Protein AF-A0A316FW68-F1 (afdb_monomer_lite)

Structure (mmCIF, N/CA/C/O backbone):
data_AF-A0A316FW68-F1
#
_entry.id   AF-A0A316FW68-F1
#
loop_
_atom_site.group_PDB
_atom_site.id
_atom_site.type_symbol
_atom_site.label_atom_id
_atom_site.label_alt_id
_atom_site.label_comp_id
_atom_site.label_asym_id
_atom_site.label_entity_id
_atom_site.label_seq_id
_atom_site.pdbx_PDB_ins_code
_atom_site.Cartn_x
_atom_site.Cartn_y
_atom_site.Cartn_z
_atom_site.occupancy
_atom_site.B_iso_or_equiv
_atom_site.auth_seq_id
_atom_site.auth_comp_id
_atom_site.auth_asym_id
_atom_site.auth_atom_id
_atom_site.pdbx_PDB_model_num
ATOM 1 N N . MET A 1 1 ? -0.325 -7.173 -24.415 1.00 56.53 1 MET A N 1
ATOM 2 C CA . MET A 1 1 ? -1.312 -6.160 -23.976 1.00 56.53 1 MET A CA 1
ATOM 3 C C . MET A 1 1 ? -0.960 -5.794 -22.546 1.00 56.53 1 MET A C 1
ATOM 5 O O . MET A 1 1 ? -0.699 -6.711 -21.782 1.00 56.53 1 MET A O 1
ATOM 9 N N . LEU A 1 2 ? -0.866 -4.508 -22.202 1.00 74.25 2 LEU A N 1
ATOM 10 C CA . LEU A 1 2 ? -0.678 -4.094 -20.808 1.00 74.25 2 LEU A CA 1
ATOM 11 C C . LEU A 1 2 ? -2.033 -4.209 -20.100 1.00 74.25 2 LEU A C 1
ATOM 13 O O . LEU A 1 2 ? -2.999 -3.587 -20.536 1.00 74.25 2 LEU A O 1
ATOM 17 N N . GLU A 1 3 ? -2.111 -5.037 -19.062 1.00 82.25 3 GLU A N 1
ATOM 18 C CA . GLU A 1 3 ? -3.318 -5.237 -18.257 1.00 82.25 3 GLU A CA 1
ATOM 19 C C . GLU A 1 3 ? -3.117 -4.610 -16.874 1.00 82.25 3 GLU A C 1
ATOM 21 O O . GLU A 1 3 ? -2.060 -4.758 -16.264 1.00 82.25 3 GLU A O 1
ATOM 26 N N . ALA A 1 4 ? -4.135 -3.908 -16.377 1.00 85.50 4 ALA A N 1
ATOM 27 C CA . ALA A 1 4 ? -4.157 -3.362 -15.026 1.00 85.50 4 ALA A CA 1
ATOM 28 C C . ALA A 1 4 ? -5.385 -3.894 -14.282 1.00 85.50 4 ALA A C 1
ATOM 30 O O . ALA A 1 4 ? -6.506 -3.838 -14.791 1.00 85.50 4 ALA A O 1
ATOM 31 N N . LYS A 1 5 ? -5.181 -4.379 -13.054 1.00 89.38 5 LYS A N 1
ATOM 32 C CA . LYS A 1 5 ? -6.255 -4.855 -12.178 1.00 89.38 5 LYS A CA 1
ATOM 33 C C . LYS A 1 5 ? -6.530 -3.824 -11.092 1.00 89.38 5 LYS A C 1
ATOM 35 O O . LYS A 1 5 ? -5.687 -3.593 -10.232 1.00 89.38 5 LYS A O 1
ATOM 40 N N . ILE A 1 6 ? -7.726 -3.243 -11.106 1.00 92.88 6 ILE A N 1
ATOM 41 C CA . ILE A 1 6 ? -8.153 -2.249 -10.116 1.00 92.88 6 ILE A CA 1
ATOM 42 C C . ILE A 1 6 ? -9.063 -2.927 -9.090 1.00 92.88 6 ILE A C 1
ATOM 44 O O . ILE A 1 6 ? -9.997 -3.645 -9.453 1.00 92.88 6 ILE A O 1
ATOM 48 N N . LYS A 1 7 ? -8.788 -2.709 -7.801 1.00 94.56 7 LYS A N 1
ATOM 49 C CA . LYS A 1 7 ? -9.640 -3.144 -6.687 1.00 94.56 7 LYS A CA 1
ATOM 50 C C . LYS A 1 7 ? -10.041 -1.927 -5.863 1.00 94.56 7 LYS A C 1
ATOM 52 O O . LYS A 1 7 ? -9.189 -1.112 -5.525 1.00 94.56 7 LYS A O 1
ATOM 57 N N . PHE A 1 8 ? -11.323 -1.838 -5.526 1.00 95.25 8 PHE A N 1
ATOM 58 C CA . PHE A 1 8 ? -11.869 -0.780 -4.681 1.00 95.25 8 PHE A CA 1
ATOM 59 C C . PHE A 1 8 ? -12.093 -1.318 -3.273 1.00 95.25 8 PHE A C 1
ATOM 61 O O . PHE A 1 8 ? -12.590 -2.432 -3.103 1.00 95.25 8 PHE A O 1
ATOM 68 N N . PHE A 1 9 ? -11.744 -0.514 -2.275 1.00 94.44 9 PHE A N 1
ATOM 69 C CA . PHE A 1 9 ? -11.933 -0.844 -0.871 1.00 94.44 9 PHE A CA 1
ATOM 70 C C . PHE A 1 9 ? -12.618 0.318 -0.165 1.00 94.44 9 PHE A C 1
ATOM 72 O O . PHE A 1 9 ? -12.208 1.465 -0.311 1.00 94.44 9 PHE A O 1
ATOM 79 N N . ASP A 1 10 ? -13.632 -0.000 0.632 1.00 94.44 10 ASP A N 1
ATOM 80 C CA . ASP A 1 10 ? -14.259 0.932 1.562 1.00 94.44 10 ASP A CA 1
ATOM 81 C C . ASP A 1 10 ? -13.796 0.575 2.979 1.00 94.44 10 ASP A C 1
ATOM 83 O O . ASP A 1 10 ? -14.316 -0.341 3.627 1.00 94.44 10 ASP A O 1
ATOM 87 N N . ILE A 1 11 ? -12.726 1.234 3.422 1.00 91.81 11 ILE A N 1
ATOM 88 C CA . ILE A 1 11 ? -12.013 0.856 4.642 1.00 91.81 11 ILE A CA 1
ATOM 89 C C . ILE A 1 11 ? -12.646 1.556 5.841 1.00 91.81 11 ILE A C 1
ATOM 91 O O . ILE A 1 11 ? -12.502 2.760 6.032 1.00 91.81 11 ILE A O 1
ATOM 95 N N . LYS A 1 12 ? -13.331 0.778 6.684 1.00 91.88 12 LYS A N 1
ATOM 96 C CA . LYS A 1 12 ? -14.052 1.303 7.856 1.00 91.88 12 LYS A CA 1
ATOM 97 C C . LYS A 1 12 ? -13.175 1.537 9.083 1.00 91.88 12 LYS A C 1
ATOM 99 O O . LYS A 1 12 ? -13.492 2.402 9.894 1.00 91.88 12 LYS A O 1
ATOM 104 N N . LYS A 1 13 ? -12.110 0.749 9.252 1.00 92.19 13 LYS A N 1
ATOM 105 C CA . LYS A 1 13 ? -11.180 0.832 10.388 1.00 92.19 13 LYS A CA 1
ATOM 106 C C . LYS A 1 13 ? -9.760 0.498 9.942 1.00 92.19 13 LYS A C 1
ATOM 108 O O . LYS A 1 13 ? -9.561 -0.460 9.202 1.00 92.19 13 LYS A O 1
ATOM 113 N N . CYS A 1 14 ? -8.795 1.286 10.405 1.00 93.94 14 CYS A N 1
ATOM 114 C CA . CYS A 1 14 ? -7.366 1.100 10.172 1.00 93.94 14 CYS A CA 1
ATOM 115 C C . CYS A 1 14 ? -6.588 1.848 11.259 1.00 93.94 14 CYS A C 1
ATOM 117 O O . CYS A 1 14 ? -6.917 2.997 11.557 1.00 93.94 14 CYS A O 1
ATOM 119 N N . GLY A 1 15 ? -5.584 1.189 11.833 1.00 95.00 15 GLY A N 1
ATOM 120 C CA . GLY A 1 15 ? -4.737 1.720 12.898 1.00 95.00 15 GLY A CA 1
ATOM 121 C C . GLY A 1 15 ? -4.856 0.946 14.204 1.00 95.00 15 GLY A C 1
ATOM 122 O O . GLY A 1 15 ? -5.517 -0.095 14.278 1.00 95.00 15 GLY A O 1
ATOM 123 N N . PHE A 1 16 ? -4.187 1.451 15.234 1.00 95.25 16 PHE A N 1
ATOM 124 C CA . PHE A 1 16 ? -4.191 0.858 16.566 1.00 95.25 16 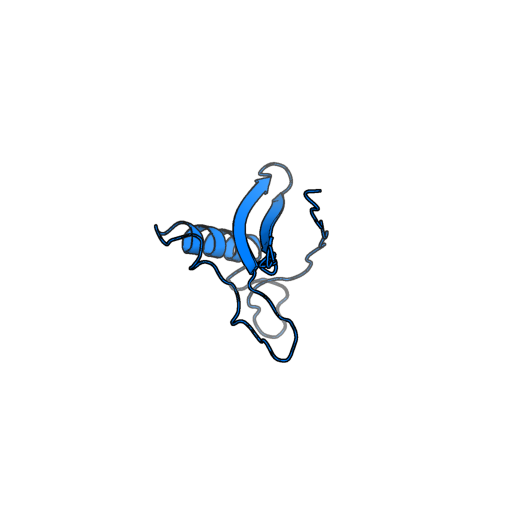PHE A CA 1
ATOM 125 C C . PHE A 1 16 ? -5.296 1.478 17.415 1.00 95.25 16 PHE A C 1
ATOM 127 O O . PHE A 1 16 ? -5.492 2.689 17.405 1.00 95.25 16 PHE A O 1
ATOM 134 N N . TYR A 1 17 ? -6.015 0.639 18.156 1.00 95.81 17 TYR A N 1
ATOM 135 C CA . TYR A 1 17 ? -7.133 1.046 19.002 1.00 95.81 17 TYR A CA 1
ATOM 136 C C . TYR A 1 17 ? -6.905 0.528 20.416 1.00 95.81 17 TYR A C 1
ATOM 138 O O . TYR A 1 17 ? -6.539 -0.636 20.607 1.00 95.81 17 TYR A O 1
ATOM 146 N N . LEU A 1 18 ? -7.189 1.358 21.417 1.00 95.06 18 LEU A N 1
ATOM 147 C CA . LEU A 1 18 ? -7.311 0.873 22.787 1.00 95.06 18 LEU A CA 1
ATOM 148 C C . LEU A 1 18 ? -8.482 -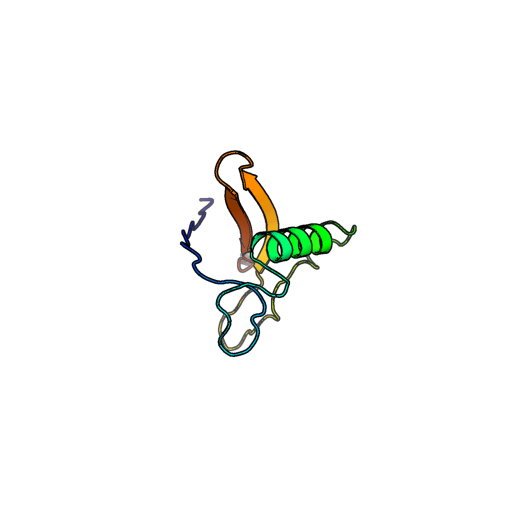0.106 22.900 1.00 95.06 18 LEU A C 1
ATOM 150 O O . LEU A 1 18 ? -9.501 0.010 22.212 1.00 95.06 18 LEU A O 1
ATOM 154 N N . ARG A 1 19 ? -8.355 -1.073 23.810 1.00 93.12 19 ARG A N 1
ATOM 155 C CA . ARG A 1 19 ? -9.399 -2.072 24.042 1.00 93.12 19 ARG A CA 1
ATOM 156 C C . ARG A 1 19 ? -10.724 -1.384 24.391 1.00 93.12 19 ARG A C 1
ATOM 158 O O . ARG A 1 19 ? -10.807 -0.653 25.369 1.00 93.12 19 ARG A O 1
ATOM 165 N N . GLY A 1 20 ? -11.764 -1.664 23.605 1.00 92.88 20 GLY A N 1
ATOM 166 C CA . GLY A 1 20 ? -13.104 -1.097 23.793 1.00 92.88 20 GLY A CA 1
ATOM 167 C C . GLY A 1 20 ? -13.295 0.314 23.224 1.00 92.88 20 GLY A C 1
ATOM 168 O O . GLY A 1 20 ? -14.411 0.825 23.267 1.00 92.88 20 GLY A O 1
ATOM 169 N N . SER A 1 21 ? -12.253 0.930 22.659 1.00 92.31 21 SER A N 1
ATOM 170 C CA . SER A 1 21 ? -12.349 2.221 21.979 1.00 92.31 21 SER A CA 1
ATOM 171 C C . SER A 1 21 ? -12.691 2.049 20.497 1.00 92.31 21 SER A C 1
ATOM 173 O O . SER A 1 21 ? -12.249 1.110 19.835 1.00 92.31 21 SER A O 1
ATOM 175 N N . ASN A 1 22 ? -13.458 2.998 19.959 1.00 90.62 22 ASN A N 1
ATOM 176 C CA . ASN A 1 22 ? -13.651 3.166 18.515 1.00 90.62 22 ASN A CA 1
ATOM 177 C C . ASN A 1 22 ? -12.794 4.298 17.930 1.00 90.62 22 ASN A C 1
ATOM 179 O O . ASN A 1 22 ? -12.798 4.484 16.716 1.00 90.62 22 ASN A O 1
ATOM 183 N N . GLN A 1 23 ? -12.084 5.044 18.777 1.00 91.69 23 GLN A N 1
ATOM 184 C CA . GLN A 1 23 ? -11.148 6.080 18.356 1.00 91.69 23 GLN A CA 1
ATOM 185 C C . GLN A 1 23 ? -9.787 5.452 18.066 1.00 91.69 23 GLN A C 1
ATOM 187 O O . GLN A 1 23 ? -9.325 4.597 18.826 1.00 91.69 23 GLN A O 1
ATOM 192 N N . ILE A 1 24 ? -9.183 5.866 16.954 1.00 93.81 24 ILE A N 1
ATOM 193 C CA . ILE A 1 24 ? -7.829 5.465 16.570 1.00 93.81 24 ILE A CA 1
ATOM 194 C C . ILE A 1 24 ? -6.854 6.136 17.536 1.00 93.81 24 ILE A C 1
ATOM 196 O O . ILE A 1 24 ? -6.936 7.343 17.743 1.00 93.81 24 ILE A O 1
ATOM 200 N N . GLU A 1 25 ? -5.938 5.356 18.098 1.00 94.25 25 GLU A N 1
ATOM 201 C CA . GLU A 1 25 ? -4.859 5.855 18.947 1.00 94.25 25 GLU A CA 1
ATOM 202 C C . GLU A 1 25 ? -3.709 6.399 18.086 1.00 94.25 25 GLU A C 1
ATOM 204 O O . GLU A 1 25 ? -3.270 7.529 18.268 1.00 94.25 25 GLU A O 1
ATOM 209 N N . PHE A 1 26 ? -3.235 5.608 17.114 1.00 93.62 26 PHE A N 1
ATOM 210 C CA . PHE A 1 26 ? -2.207 6.017 16.150 1.00 93.62 26 PHE A CA 1
ATOM 211 C C . PHE A 1 26 ? -2.185 5.119 14.901 1.00 93.62 26 PHE A C 1
ATOM 213 O O . PHE A 1 26 ? -2.784 4.038 14.871 1.00 93.62 26 PHE A O 1
ATOM 220 N N . SER A 1 27 ? -1.448 5.566 13.876 1.00 93.62 27 SER A N 1
ATOM 221 C CA . SER A 1 27 ? -1.279 4.902 12.574 1.00 93.62 27 SER A CA 1
ATOM 222 C C . SER A 1 27 ? -2.598 4.685 11.828 1.00 93.62 27 SER A C 1
ATOM 224 O O . SER A 1 27 ? -2.874 3.582 11.356 1.00 93.62 27 SER A O 1
ATOM 226 N N . GLY A 1 28 ? -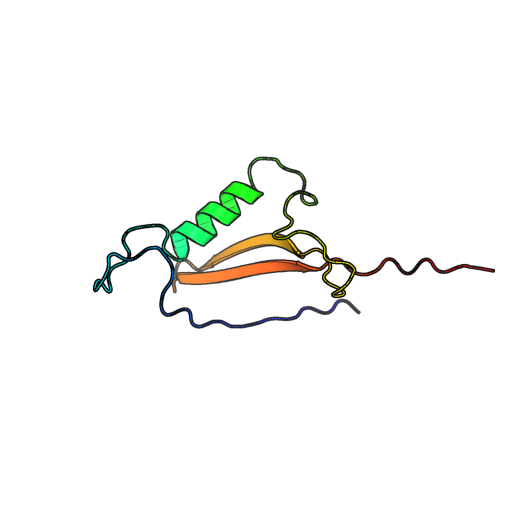3.429 5.727 11.713 1.00 94.50 28 GLY A N 1
ATOM 227 C CA . GLY A 1 28 ? -4.646 5.653 10.900 1.00 94.50 28 GLY A CA 1
ATOM 228 C C . GLY A 1 28 ? -4.346 5.409 9.413 1.00 94.50 28 GLY A C 1
ATOM 229 O O . GLY A 1 28 ? -3.189 5.348 9.000 1.00 94.50 28 GLY A O 1
ATOM 230 N N . MET A 1 29 ? -5.384 5.301 8.575 1.00 92.88 29 MET A N 1
ATOM 231 C CA . MET A 1 29 ? -5.211 5.027 7.135 1.00 92.88 29 MET A CA 1
ATOM 232 C C . MET A 1 29 ? -4.290 6.044 6.446 1.00 92.88 29 MET A C 1
ATOM 234 O O . MET A 1 29 ? -3.333 5.664 5.776 1.00 92.88 29 MET A O 1
ATOM 238 N N . ASN A 1 30 ? -4.556 7.337 6.648 1.00 90.00 30 ASN A N 1
ATOM 239 C CA . ASN A 1 30 ? -3.756 8.402 6.045 1.00 90.00 30 ASN A CA 1
ATOM 240 C C . ASN A 1 30 ? -2.304 8.354 6.526 1.00 90.00 30 ASN A C 1
ATOM 242 O O . ASN A 1 30 ? -1.399 8.445 5.707 1.00 90.00 30 ASN A O 1
ATOM 246 N N . ASP A 1 31 ? -2.078 8.174 7.828 1.00 93.31 31 ASP A N 1
ATOM 247 C CA . ASP A 1 31 ? -0.727 8.083 8.391 1.00 93.31 31 ASP A CA 1
ATOM 248 C C . ASP A 1 31 ? 0.015 6.867 7.835 1.00 93.31 31 ASP A C 1
ATOM 250 O O . ASP A 1 31 ? 1.176 6.964 7.462 1.00 93.31 31 ASP A O 1
ATOM 254 N N . THR A 1 32 ? -0.671 5.730 7.720 1.00 94.25 32 THR A N 1
ATOM 255 C CA . THR A 1 32 ? -0.109 4.484 7.186 1.00 94.25 32 THR A CA 1
ATOM 256 C C . THR A 1 32 ? 0.320 4.645 5.728 1.00 94.25 32 THR A C 1
ATOM 258 O O . THR A 1 32 ? 1.437 4.269 5.377 1.00 94.25 32 THR A O 1
ATOM 261 N N . LEU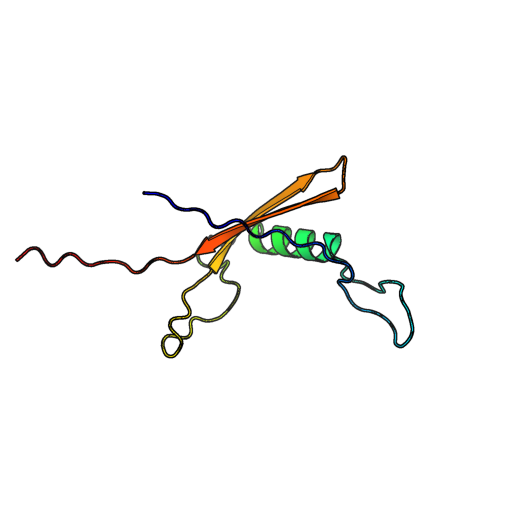 A 1 33 ? -0.532 5.232 4.881 1.00 94.38 33 LEU A N 1
ATOM 262 C CA . LEU A 1 33 ? -0.214 5.457 3.467 1.00 94.38 33 LEU A CA 1
ATOM 263 C C . LEU A 1 33 ? 0.865 6.531 3.278 1.00 94.38 33 LEU A C 1
ATOM 265 O O . LEU A 1 33 ? 1.761 6.344 2.457 1.00 94.38 33 LEU A O 1
ATOM 269 N N . ASN A 1 34 ? 0.834 7.598 4.080 1.00 93.56 34 ASN A N 1
ATOM 270 C CA . ASN A 1 34 ? 1.911 8.588 4.126 1.00 93.56 34 ASN A CA 1
ATOM 271 C C . ASN A 1 34 ? 3.245 7.932 4.498 1.00 93.56 34 ASN A C 1
ATOM 273 O O . ASN A 1 34 ? 4.231 8.108 3.790 1.00 93.56 34 ASN A O 1
ATOM 277 N N . ASN A 1 35 ? 3.269 7.134 5.568 1.00 93.75 35 ASN A N 1
ATOM 278 C CA . ASN A 1 35 ? 4.473 6.446 6.026 1.00 93.75 35 ASN A CA 1
ATOM 279 C C . ASN A 1 35 ? 5.000 5.469 4.969 1.00 93.75 35 ASN A C 1
ATOM 281 O O . ASN A 1 35 ? 6.207 5.414 4.749 1.00 93.75 35 ASN A O 1
ATOM 285 N N . LEU A 1 36 ? 4.112 4.737 4.286 1.00 93.69 36 LEU A N 1
ATOM 286 C CA . LEU A 1 36 ? 4.483 3.861 3.172 1.00 93.69 36 LEU A CA 1
ATOM 287 C C . LEU A 1 36 ? 5.113 4.655 2.018 1.00 93.69 36 LEU A C 1
ATOM 289 O O . LEU A 1 36 ? 6.150 4.257 1.491 1.00 93.69 36 LEU A O 1
ATOM 293 N N . HIS A 1 37 ? 4.519 5.789 1.648 1.00 94.25 37 HIS A N 1
ATOM 294 C CA . HIS A 1 37 ? 5.049 6.648 0.594 1.00 94.25 37 HIS A CA 1
ATOM 295 C C . HIS A 1 37 ? 6.407 7.255 0.969 1.00 94.25 37 HIS A C 1
ATOM 297 O O . HIS A 1 37 ? 7.324 7.252 0.149 1.00 94.25 37 HIS A O 1
ATOM 303 N N . SER A 1 38 ? 6.566 7.719 2.213 1.00 93.81 38 SER A N 1
ATOM 304 C CA . SER A 1 38 ? 7.845 8.215 2.729 1.00 93.81 38 SER A CA 1
ATOM 305 C C . SER A 1 38 ? 8.912 7.123 2.771 1.00 93.81 38 SER A C 1
ATOM 307 O O . SER A 1 38 ? 10.033 7.370 2.342 1.00 93.81 38 SER A O 1
ATOM 309 N N . TRP A 1 39 ? 8.562 5.912 3.220 1.00 93.38 39 TRP A N 1
ATOM 310 C CA . TRP A 1 39 ? 9.449 4.746 3.191 1.00 93.38 39 TRP A CA 1
ATOM 311 C C . TRP A 1 39 ? 9.928 4.456 1.770 1.00 93.38 39 TRP A C 1
ATOM 313 O O . TRP A 1 39 ? 11.121 4.291 1.560 1.00 93.38 39 TRP A O 1
ATOM 323 N N . ALA A 1 40 ? 9.030 4.461 0.784 1.00 93.06 40 ALA A N 1
ATOM 324 C CA . ALA A 1 40 ? 9.395 4.185 -0.603 1.00 93.06 40 ALA A CA 1
ATOM 325 C C . ALA A 1 40 ? 10.169 5.324 -1.291 1.00 93.06 40 ALA A C 1
ATOM 327 O O . ALA A 1 40 ? 10.808 5.091 -2.313 1.00 93.06 40 ALA A O 1
ATOM 328 N N . SER A 1 41 ? 10.111 6.542 -0.745 1.00 90.62 41 SER A N 1
ATOM 329 C CA . SER A 1 41 ? 10.711 7.749 -1.331 1.00 90.62 41 SER A CA 1
ATOM 330 C C . SER A 1 41 ? 11.994 8.195 -0.618 1.00 90.62 41 SER A C 1
ATOM 332 O O . SER A 1 41 ? 12.455 9.315 -0.824 1.00 90.62 41 SER A O 1
ATOM 334 N N . ASP A 1 42 ? 12.591 7.340 0.214 1.00 92.06 42 ASP A N 1
ATOM 335 C CA . ASP A 1 42 ? 13.802 7.644 0.993 1.00 92.06 42 ASP A CA 1
ATOM 336 C C . ASP A 1 42 ? 15.119 7.563 0.192 1.00 92.06 42 ASP A C 1
ATOM 338 O O . ASP A 1 42 ? 16.206 7.647 0.763 1.00 92.06 42 ASP A O 1
ATOM 342 N N . GLY A 1 43 ? 15.031 7.410 -1.131 1.00 90.38 43 GLY A N 1
ATOM 343 C CA . GLY A 1 43 ? 16.176 7.264 -2.032 1.00 90.38 43 GLY A CA 1
ATOM 344 C C . GLY A 1 43 ? 16.551 5.816 -2.351 1.00 90.38 43 GLY A C 1
ATOM 345 O O . GLY A 1 43 ? 17.504 5.598 -3.100 1.00 90.38 43 GLY A O 1
ATOM 346 N N . ARG A 1 44 ? 15.817 4.824 -1.830 1.00 92.25 44 ARG A N 1
ATOM 347 C CA . ARG A 1 44 ? 15.977 3.420 -2.233 1.00 92.25 44 ARG A CA 1
ATOM 348 C C . ARG A 1 44 ? 15.664 3.182 -3.709 1.00 92.25 44 ARG A C 1
ATOM 350 O O . ARG A 1 44 ? 14.859 3.875 -4.328 1.00 92.25 44 ARG A O 1
ATOM 357 N N . GLU A 1 45 ? 16.247 2.119 -4.251 1.00 92.00 45 GLU A N 1
ATOM 358 C CA . GLU A 1 45 ? 15.880 1.623 -5.575 1.00 92.00 45 GLU A CA 1
ATOM 359 C C . GLU A 1 45 ? 14.484 0.991 -5.567 1.00 92.00 45 GLU A C 1
ATOM 361 O O . GLU A 1 45 ? 14.088 0.334 -4.605 1.00 92.00 45 GLU A O 1
ATOM 366 N N . PHE A 1 46 ? 13.763 1.123 -6.682 1.00 90.12 46 PHE A N 1
ATOM 367 C CA . PHE A 1 46 ? 12.417 0.570 -6.856 1.00 90.12 46 PHE A CA 1
ATOM 368 C C . PHE A 1 46 ? 12.334 -0.937 -6.563 1.00 90.12 46 PHE A C 1
ATOM 370 O O . PHE A 1 46 ? 11.380 -1.391 -5.934 1.00 90.12 46 PHE A O 1
ATOM 377 N N . VAL A 1 47 ? 13.352 -1.713 -6.952 1.00 89.38 47 VAL A N 1
ATOM 378 C CA . VAL A 1 47 ? 13.414 -3.160 -6.676 1.00 89.38 47 VAL A CA 1
ATOM 379 C C . VAL A 1 47 ? 13.424 -3.475 -5.172 1.00 89.38 47 VAL A C 1
ATOM 381 O O . VAL A 1 47 ? 12.959 -4.532 -4.765 1.00 89.38 47 VAL A O 1
ATOM 384 N N . ASN A 1 48 ? 13.843 -2.525 -4.330 1.00 90.38 48 ASN A N 1
ATOM 385 C CA . ASN A 1 48 ? 13.871 -2.647 -2.870 1.00 90.38 48 ASN A CA 1
ATOM 386 C C . ASN A 1 48 ? 12.575 -2.136 -2.206 1.00 90.38 48 ASN A C 1
ATOM 388 O O . ASN A 1 48 ? 12.575 -1.729 -1.041 1.00 90.38 48 ASN A O 1
ATOM 392 N N . THR A 1 49 ? 11.464 -2.131 -2.951 1.00 92.56 49 THR A N 1
ATOM 393 C CA . THR A 1 49 ? 10.124 -1.754 -2.462 1.00 92.56 49 THR A CA 1
ATOM 394 C C . THR A 1 49 ? 9.160 -2.942 -2.369 1.00 92.56 49 THR A C 1
ATOM 396 O O . THR A 1 49 ? 7.941 -2.760 -2.306 1.00 92.56 49 THR A O 1
ATOM 399 N N . THR A 1 50 ? 9.686 -4.169 -2.363 1.00 88.94 50 THR A N 1
ATOM 400 C CA . THR A 1 50 ? 8.893 -5.387 -2.162 1.00 88.94 50 THR A CA 1
ATOM 401 C C . THR A 1 50 ? 8.195 -5.359 -0.809 1.00 88.94 50 THR A C 1
ATOM 403 O O . THR A 1 50 ? 8.798 -5.027 0.212 1.00 88.94 50 THR A O 1
ATOM 406 N N . THR A 1 51 ? 6.915 -5.722 -0.797 1.00 74.31 51 THR A N 1
ATOM 407 C CA . THR A 1 51 ? 6.072 -5.671 0.413 1.00 74.31 51 THR A CA 1
ATOM 408 C C . THR A 1 51 ? 5.983 -7.004 1.163 1.00 74.31 51 THR A C 1
ATOM 410 O O . THR A 1 51 ? 5.394 -7.060 2.240 1.00 74.31 51 THR A O 1
ATOM 413 N N . TYR A 1 52 ? 6.574 -8.065 0.612 1.00 80.31 52 TYR A N 1
ATOM 414 C CA . TYR A 1 52 ? 6.638 -9.414 1.174 1.00 80.31 52 TYR A CA 1
ATOM 415 C C . TYR A 1 52 ? 7.763 -10.213 0.488 1.00 80.31 52 TYR A C 1
ATOM 417 O O . TYR A 1 52 ? 8.244 -9.810 -0.571 1.00 80.31 52 TYR A O 1
ATOM 425 N N . GLU A 1 53 ? 8.182 -11.328 1.090 1.00 78.06 53 GLU A N 1
ATOM 426 C CA . GLU A 1 53 ? 9.147 -12.259 0.488 1.00 78.06 53 GLU A CA 1
ATOM 427 C C . GLU A 1 53 ? 8.471 -13.143 -0.571 1.00 78.06 53 GLU A C 1
ATOM 429 O O . GLU A 1 53 ? 7.319 -13.549 -0.408 1.00 78.06 53 GLU A O 1
ATOM 434 N N . VAL A 1 54 ? 9.187 -13.439 -1.65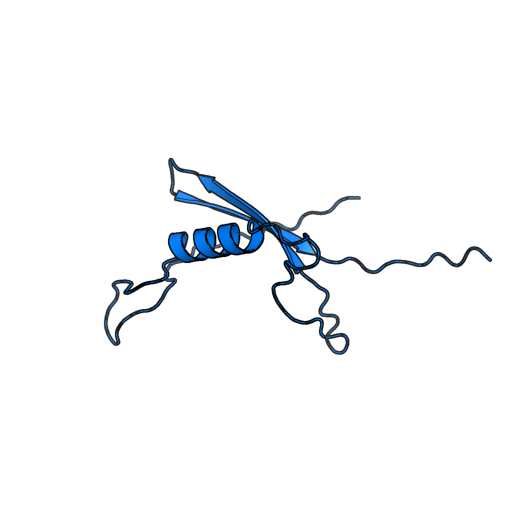9 1.00 78.44 54 VAL A N 1
ATOM 435 C CA . VAL A 1 54 ? 8.736 -14.384 -2.693 1.00 78.44 54 VAL A CA 1
ATOM 436 C C . VAL A 1 54 ? 8.550 -15.759 -2.064 1.00 78.44 54 VAL A C 1
ATOM 438 O O . VAL A 1 54 ? 9.442 -16.244 -1.371 1.00 78.44 54 VAL A O 1
ATOM 441 N N . ASP A 1 55 ? 7.432 -16.407 -2.375 1.00 78.81 55 ASP A N 1
ATOM 442 C CA . ASP A 1 55 ? 7.200 -17.809 -2.040 1.00 78.81 55 ASP A CA 1
ATOM 443 C C . ASP A 1 55 ? 7.033 -18.610 -3.344 1.00 78.81 55 ASP A C 1
ATOM 445 O O . ASP A 1 55 ? 5.946 -18.620 -3.938 1.00 78.81 55 ASP A O 1
ATOM 449 N N . PRO A 1 56 ? 8.115 -19.251 -3.829 1.00 70.62 56 PRO A N 1
ATOM 450 C CA . PRO A 1 56 ? 8.089 -20.037 -5.057 1.00 70.62 56 PRO A CA 1
ATOM 451 C C . PRO A 1 56 ? 7.147 -21.242 -4.982 1.00 70.62 56 PRO A C 1
ATOM 453 O O . PRO A 1 56 ? 6.602 -21.638 -6.013 1.00 70.62 56 PRO A O 1
ATOM 456 N N . ASP A 1 57 ? 6.933 -21.802 -3.788 1.00 81.31 57 ASP A N 1
ATOM 457 C CA . ASP A 1 57 ? 6.104 -22.995 -3.590 1.00 81.31 57 ASP A CA 1
ATOM 458 C C . ASP A 1 57 ? 4.607 -22.669 -3.733 1.00 81.31 57 ASP A C 1
ATOM 460 O O . ASP A 1 57 ? 3.801 -23.549 -4.041 1.00 81.31 57 ASP A O 1
ATOM 464 N N . ASN A 1 58 ? 4.241 -21.391 -3.574 1.00 76.00 58 ASN A N 1
ATOM 465 C CA . ASN A 1 58 ? 2.872 -20.884 -3.685 1.00 76.00 58 ASN A CA 1
ATOM 466 C C . ASN A 1 58 ? 2.631 -19.980 -4.916 1.00 76.00 58 ASN A C 1
ATOM 468 O O . ASN A 1 58 ? 1.607 -19.296 -4.971 1.00 76.00 58 ASN A O 1
ATOM 472 N N . ASP A 1 59 ? 3.551 -19.960 -5.896 1.00 74.38 59 ASP A N 1
ATOM 473 C CA . ASP A 1 59 ? 3.536 -19.053 -7.071 1.00 74.38 59 ASP A CA 1
ATOM 474 C C . ASP A 1 59 ? 3.337 -17.572 -6.678 1.00 74.38 59 ASP A C 1
ATOM 476 O O . ASP A 1 59 ? 2.719 -16.772 -7.389 1.00 74.38 59 ASP A O 1
ATOM 480 N N . LEU A 1 60 ? 3.864 -17.187 -5.510 1.00 80.75 60 LEU A N 1
ATOM 481 C CA . LEU A 1 60 ? 3.778 -15.827 -4.998 1.00 80.75 60 LEU A CA 1
ATOM 482 C C . LEU A 1 60 ? 4.976 -15.019 -5.498 1.00 80.75 60 LEU A C 1
ATOM 484 O O . LEU A 1 60 ? 6.087 -15.141 -4.988 1.00 80.75 60 LEU A O 1
ATOM 488 N N . ARG A 1 61 ? 4.731 -14.166 -6.492 1.00 84.19 61 ARG A N 1
ATOM 489 C CA . ARG A 1 61 ? 5.731 -13.266 -7.093 1.00 84.19 61 ARG A CA 1
ATOM 490 C C . ARG A 1 61 ? 5.786 -11.925 -6.383 1.00 84.19 61 ARG A C 1
ATOM 492 O O . ARG A 1 61 ? 4.817 -11.550 -5.722 1.00 84.19 61 ARG A O 1
ATOM 499 N N . ASN A 1 62 ? 6.873 -11.176 -6.562 1.00 88.50 62 ASN A N 1
ATOM 500 C CA . ASN A 1 62 ? 7.022 -9.866 -5.934 1.00 88.50 62 ASN A CA 1
ATOM 501 C C . ASN A 1 62 ? 5.913 -8.886 -6.343 1.00 88.50 62 ASN A C 1
ATOM 503 O O . ASN A 1 62 ? 5.464 -8.861 -7.490 1.00 88.50 62 ASN A O 1
ATOM 507 N N . THR A 1 63 ? 5.536 -8.023 -5.400 1.00 89.75 63 THR A N 1
ATOM 508 C CA . THR A 1 63 ? 4.770 -6.804 -5.674 1.00 89.75 63 THR A CA 1
ATOM 509 C C . THR A 1 63 ? 5.530 -5.610 -5.123 1.00 89.75 63 THR A C 1
ATOM 511 O O . THR A 1 63 ? 5.837 -5.553 -3.927 1.00 89.75 63 THR A O 1
ATOM 514 N N . TYR A 1 64 ? 5.799 -4.652 -6.001 1.00 92.19 64 TYR A N 1
ATOM 515 C CA . TYR A 1 64 ? 6.575 -3.454 -5.715 1.00 92.19 64 TYR A CA 1
ATOM 516 C C . TYR A 1 64 ? 5.656 -2.254 -5.515 1.00 92.19 64 TYR A C 1
ATOM 518 O O . TYR A 1 64 ? 4.679 -2.073 -6.254 1.00 92.19 64 TYR A O 1
ATOM 526 N N . PHE A 1 65 ? 5.984 -1.409 -4.540 1.00 94.25 65 PHE A N 1
ATOM 527 C CA . PHE A 1 65 ? 5.324 -0.118 -4.392 1.00 94.25 65 PHE A CA 1
ATOM 528 C C . PHE A 1 65 ? 5.795 0.831 -5.496 1.00 94.25 65 PHE A C 1
ATOM 530 O O . PHE A 1 65 ? 6.982 1.117 -5.617 1.00 94.25 65 PHE A O 1
ATOM 537 N N . CYS A 1 66 ? 4.859 1.352 -6.289 1.00 92.88 66 CYS A N 1
ATOM 538 C CA . CYS A 1 66 ? 5.171 2.326 -7.332 1.00 92.88 66 CYS A CA 1
ATOM 539 C C . CYS A 1 66 ? 4.810 3.741 -6.906 1.00 92.88 66 CYS A C 1
ATOM 541 O O . CYS A 1 66 ? 5.641 4.640 -7.019 1.00 92.88 66 CYS A O 1
ATOM 543 N N . ASN A 1 67 ? 3.579 3.958 -6.440 1.00 93.25 67 ASN A N 1
ATOM 544 C CA . ASN A 1 67 ? 3.167 5.282 -5.999 1.00 93.25 67 ASN A CA 1
ATOM 545 C C . ASN A 1 67 ? 1.924 5.239 -5.109 1.00 93.25 67 ASN A C 1
ATOM 547 O O . ASN A 1 67 ? 1.173 4.262 -5.085 1.00 93.25 67 ASN A O 1
ATOM 551 N N . TRP A 1 68 ? 1.670 6.353 -4.437 1.00 95.38 68 TRP A N 1
ATOM 552 C CA . TRP A 1 68 ? 0.420 6.642 -3.761 1.00 95.38 68 TRP A CA 1
ATOM 553 C C . TRP A 1 68 ? 0.015 8.081 -4.064 1.00 95.38 68 TRP A C 1
ATOM 555 O O . TRP A 1 68 ? 0.843 8.987 -4.054 1.00 95.38 68 TRP A O 1
ATOM 565 N N . HIS A 1 69 ? -1.268 8.284 -4.337 1.00 94.25 69 HIS A N 1
ATOM 566 C CA . HIS A 1 69 ? -1.829 9.611 -4.528 1.00 94.25 69 HIS A CA 1
ATOM 567 C C . HIS A 1 69 ? -3.109 9.750 -3.716 1.00 94.25 69 HIS A C 1
ATOM 569 O O . HIS A 1 69 ? -3.970 8.867 -3.743 1.00 94.25 69 HIS A O 1
ATOM 575 N N . ARG A 1 70 ? -3.255 10.889 -3.043 1.00 94.12 70 ARG A N 1
ATOM 576 C CA . ARG A 1 70 ? -4.450 11.249 -2.288 1.00 94.12 70 ARG A CA 1
ATOM 577 C C . ARG A 1 70 ? -5.180 12.393 -2.973 1.00 94.12 70 ARG A C 1
ATOM 579 O O . ARG A 1 70 ? -4.567 13.333 -3.464 1.00 94.12 70 ARG A O 1
ATOM 586 N N . ASN A 1 71 ? -6.499 12.306 -3.012 1.00 93.69 71 ASN A N 1
ATOM 587 C CA . ASN A 1 71 ? -7.353 13.416 -3.386 1.00 93.69 71 ASN A CA 1
ATOM 588 C C . ASN A 1 71 ? -7.646 14.260 -2.136 1.00 93.69 71 ASN A C 1
ATOM 590 O O . ASN A 1 71 ? -8.276 13.786 -1.191 1.00 93.69 71 ASN A O 1
ATOM 594 N N . ASP A 1 72 ? -7.208 15.517 -2.137 1.00 90.19 72 ASP A N 1
ATOM 595 C CA . ASP A 1 72 ? -7.367 16.411 -0.983 1.00 90.19 72 ASP A CA 1
ATOM 596 C C . ASP A 1 72 ? -8.804 16.926 -0.789 1.00 90.19 72 ASP A C 1
ATOM 598 O O . ASP A 1 72 ? -9.141 17.418 0.286 1.00 90.19 72 ASP A O 1
ATOM 602 N N . VAL A 1 73 ? -9.672 16.797 -1.801 1.00 93.56 73 VAL A N 1
ATOM 603 C CA . VAL A 1 73 ? -11.073 17.247 -1.749 1.00 93.56 73 VAL A CA 1
ATOM 604 C C . VAL A 1 73 ? -11.955 16.235 -1.024 1.00 93.56 73 VAL A C 1
ATOM 606 O O . VAL A 1 73 ? -12.757 16.624 -0.177 1.00 93.56 73 VAL A O 1
ATOM 609 N N . ASN A 1 74 ? -11.839 14.947 -1.358 1.00 91.69 74 ASN A N 1
ATOM 610 C CA . ASN A 1 74 ? -12.706 13.898 -0.805 1.00 91.69 74 ASN A CA 1
ATOM 611 C C . ASN A 1 74 ? -11.980 12.905 0.119 1.00 91.69 74 ASN A C 1
ATOM 613 O O . ASN A 1 74 ? -12.635 12.130 0.811 1.00 91.69 74 ASN A O 1
ATOM 617 N N . GLY A 1 75 ? -10.647 12.953 0.182 1.00 88.38 75 GLY A N 1
ATOM 618 C CA . GLY A 1 75 ? -9.832 12.065 1.008 1.00 88.38 75 GLY A CA 1
ATOM 619 C C . GLY A 1 75 ? -9.564 10.688 0.399 1.00 88.38 75 GLY A C 1
ATOM 620 O O . GLY A 1 75 ? -8.853 9.902 1.028 1.00 88.38 75 GLY A O 1
ATOM 621 N N . ASP A 1 76 ? -10.069 10.400 -0.802 1.00 93.06 76 ASP A N 1
ATOM 622 C CA . ASP A 1 76 ? -9.836 9.125 -1.477 1.00 93.06 76 ASP A CA 1
ATOM 623 C C . ASP A 1 76 ? -8.357 8.953 -1.818 1.00 93.06 76 ASP A C 1
ATOM 625 O O . ASP A 1 76 ? -7.631 9.911 -2.095 1.00 93.06 76 ASP A O 1
ATOM 629 N N . SER A 1 77 ? -7.902 7.705 -1.815 1.00 94.25 77 SER A N 1
ATOM 630 C CA . SER A 1 77 ? -6.516 7.353 -2.099 1.00 94.25 77 SER A CA 1
ATOM 631 C C . SER A 1 77 ? -6.429 6.297 -3.188 1.00 94.25 77 SER A C 1
ATOM 633 O O . SER A 1 77 ? -7.195 5.334 -3.197 1.00 94.25 77 SER A O 1
ATOM 635 N N . ILE A 1 78 ? -5.447 6.452 -4.070 1.00 95.38 78 ILE A N 1
ATOM 636 C CA . ILE A 1 78 ? -5.050 5.442 -5.047 1.00 95.38 78 ILE A CA 1
ATOM 637 C C . ILE A 1 78 ? -3.668 4.936 -4.649 1.00 95.38 78 ILE A C 1
ATOM 639 O O . ILE A 1 78 ? -2.719 5.712 -4.554 1.00 95.38 78 ILE A O 1
ATOM 643 N N . LEU A 1 79 ? -3.567 3.626 -4.431 1.00 95.00 79 LEU A N 1
ATOM 644 C CA . LEU A 1 79 ? -2.307 2.917 -4.237 1.00 95.00 79 LEU A CA 1
ATOM 645 C C . LEU A 1 79 ? -1.950 2.189 -5.536 1.00 95.00 79 LEU A C 1
ATOM 647 O O . LEU A 1 79 ? -2.758 1.418 -6.055 1.00 95.00 79 LEU A O 1
ATOM 651 N N . ILE A 1 80 ? -0.750 2.437 -6.055 1.00 94.19 80 ILE A N 1
ATOM 652 C CA . ILE A 1 80 ? -0.267 1.890 -7.323 1.00 94.19 80 ILE A CA 1
ATOM 653 C C . ILE A 1 80 ? 0.867 0.915 -7.032 1.00 94.19 80 ILE A C 1
ATOM 655 O O . ILE A 1 80 ? 1.893 1.283 -6.455 1.00 94.19 80 ILE A O 1
ATOM 659 N N . LEU A 1 81 ? 0.678 -0.326 -7.469 1.00 93.19 81 LEU A N 1
ATOM 660 C CA . LEU A 1 81 ? 1.600 -1.435 -7.269 1.00 93.19 81 LEU A CA 1
ATOM 661 C C . LEU A 1 81 ? 1.951 -2.074 -8.614 1.00 93.19 81 LEU A C 1
ATOM 663 O O . LEU A 1 81 ? 1.135 -2.053 -9.538 1.00 93.19 81 LEU A O 1
ATOM 667 N N . TRP A 1 82 ? 3.145 -2.651 -8.712 1.00 91.75 82 TRP A N 1
ATOM 668 C CA . TRP A 1 82 ? 3.584 -3.413 -9.883 1.00 91.75 82 TRP A CA 1
ATOM 669 C C . TRP A 1 82 ? 3.850 -4.853 -9.483 1.00 91.75 82 TRP A C 1
ATOM 671 O O . TRP A 1 82 ? 4.659 -5.108 -8.594 1.00 91.75 82 TRP A O 1
ATOM 681 N N . ASN A 1 83 ? 3.187 -5.782 -10.163 1.00 88.88 83 ASN A N 1
ATOM 682 C CA . ASN A 1 83 ? 3.444 -7.203 -9.984 1.00 88.88 83 ASN A CA 1
ATOM 683 C C . ASN A 1 83 ? 4.624 -7.613 -10.861 1.00 88.88 83 ASN A C 1
ATOM 685 O O . ASN A 1 83 ? 4.694 -7.238 -12.035 1.00 88.88 83 ASN A O 1
ATOM 689 N N . GLU A 1 84 ? 5.515 -8.421 -10.308 1.00 87.38 84 GLU A N 1
ATOM 690 C CA . GLU A 1 84 ? 6.512 -9.132 -11.090 1.00 87.38 84 GLU A CA 1
ATOM 691 C C . GLU A 1 84 ? 5.825 -10.108 -12.053 1.00 87.38 84 GLU A C 1
ATOM 693 O O . GLU A 1 84 ? 4.938 -10.879 -11.677 1.00 87.38 84 GLU A O 1
ATOM 698 N N . VAL A 1 85 ? 6.256 -10.077 -13.311 1.00 84.00 85 VAL A N 1
ATOM 699 C CA . VAL A 1 85 ? 5.814 -11.003 -14.353 1.00 84.00 85 VAL A CA 1
ATOM 700 C C . VAL A 1 85 ? 6.921 -12.023 -14.633 1.00 84.00 85 VAL A C 1
ATOM 702 O O . VAL A 1 85 ? 8.098 -11.667 -14.575 1.00 84.00 85 VAL A O 1
ATOM 705 N N . PRO A 1 86 ? 6.587 -13.291 -14.931 1.00 78.56 86 PRO A N 1
ATOM 706 C CA . PRO A 1 86 ? 7.596 -14.272 -15.301 1.00 78.56 86 PRO A CA 1
ATOM 707 C C . PRO A 1 86 ? 8.357 -13.820 -16.553 1.00 78.56 86 PRO A C 1
ATOM 709 O O . PRO A 1 86 ? 7.748 -13.483 -17.569 1.00 78.56 86 PRO A O 1
ATOM 712 N N . ASN A 1 87 ? 9.688 -13.870 -16.501 1.00 69.56 87 ASN A N 1
ATOM 713 C CA . ASN A 1 87 ? 10.506 -13.733 -17.699 1.00 69.56 87 ASN A CA 1
ATOM 714 C C . ASN A 1 87 ? 10.331 -14.992 -18.553 1.00 69.56 87 ASN A C 1
ATOM 716 O O . ASN A 1 87 ? 10.806 -16.068 -18.187 1.00 69.56 87 ASN A O 1
ATOM 720 N N . VAL A 1 88 ? 9.644 -14.869 -19.688 1.00 60.75 88 VAL A N 1
ATOM 721 C CA . VAL A 1 88 ? 9.614 -15.933 -20.693 1.00 60.75 88 VAL A CA 1
ATOM 722 C C . VAL A 1 88 ? 10.937 -15.851 -21.447 1.00 60.75 88 VAL A C 1
ATOM 724 O O . VAL A 1 88 ? 11.128 -14.972 -22.283 1.00 60.75 88 VAL A O 1
ATOM 727 N N . VAL A 1 89 ? 11.891 -16.719 -21.117 1.00 57.50 89 VAL A N 1
ATOM 728 C CA . VAL A 1 89 ? 13.076 -16.893 -21.961 1.00 57.50 89 VAL A CA 1
ATOM 729 C C . VAL A 1 89 ? 12.602 -17.632 -23.209 1.00 57.50 89 VAL A C 1
ATOM 731 O O . VAL A 1 89 ? 12.375 -18.840 -23.170 1.00 57.50 89 VAL A O 1
ATOM 734 N N . GLU A 1 90 ? 12.387 -16.912 -24.309 1.00 53.47 90 GLU A N 1
ATOM 735 C CA . GLU A 1 90 ? 12.191 -17.551 -25.608 1.00 53.47 90 GLU A CA 1
ATOM 736 C C . GLU A 1 90 ? 13.507 -18.224 -26.005 1.00 53.47 90 GLU A C 1
ATOM 738 O O . GLU A 1 90 ? 14.480 -17.574 -26.387 1.00 53.47 90 GLU A O 1
ATOM 743 N N . HIS A 1 91 ? 13.558 -19.550 -25.890 1.00 50.28 91 HIS A N 1
ATOM 744 C CA . HIS A 1 91 ? 14.596 -20.336 -26.537 1.00 50.28 91 HIS A CA 1
ATOM 745 C C . HIS A 1 91 ? 14.358 -20.277 -28.050 1.00 50.28 91 HIS A C 1
ATOM 747 O O . HIS A 1 91 ? 13.603 -21.076 -28.600 1.00 50.28 91 HIS A O 1
ATOM 753 N N . TH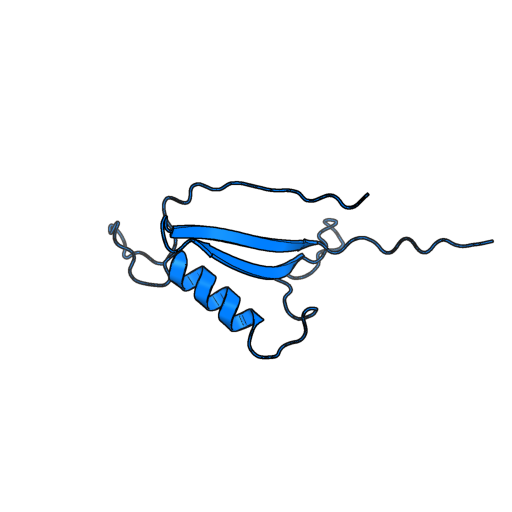R A 1 92 ? 14.988 -19.321 -28.731 1.00 46.94 92 THR A N 1
ATOM 754 C CA . THR A 1 92 ? 15.176 -19.391 -30.182 1.00 46.94 92 THR A CA 1
ATOM 755 C C . THR A 1 92 ? 16.151 -20.532 -30.471 1.00 46.94 92 THR A C 1
ATOM 757 O O . THR A 1 92 ? 17.359 -20.378 -30.270 1.00 46.94 92 THR A O 1
ATOM 760 N N . GLY A 1 93 ? 15.602 -21.691 -30.837 1.00 49.62 93 GLY A N 1
ATOM 761 C CA . GLY A 1 93 ? 16.330 -22.809 -31.441 1.00 49.62 93 GLY A CA 1
ATOM 762 C C . GLY A 1 93 ? 16.479 -22.653 -32.947 1.00 49.62 93 GLY A C 1
ATOM 763 O O . GLY A 1 93 ? 15.702 -21.870 -33.540 1.00 49.62 93 GLY A O 1
#

pLDDT: mean 87.13, std 11.41, range [46.94, 95.81]

Secondary structure (DSSP, 8-state):
--------------SEE-TT--SEEE--HHHHHHHHHHHHTSS--GGGGBSS--BGGGTB--EEEEEEEE-TTT--EEEEEEE----------

Sequence (93 aa):
MLEAKIKFFDIKKCGFYLRGSNQIEFSGMNDTLNNLHSWASDGREFVNTTTYEVDPDNDLRNTYFCNWHRNDVNGDSILILWNEVPNVVEHTG

Radius of gyration: 17.49 Å; chains: 1; bounding box: 31×40×56 Å

Organism: NCBI:txid523701

Foldseek 3Di:
DDDDDDDDDDDPFDADDDVPDPDHPDDTPVNVQVVLQCVCVVPDDQVVQWPDDDDVVVNRFTKTFDDKDADPPPGDIDTDIDTDDDDDPPPPD